Protein AF-A0A3C1C591-F1 (afdb_monomer)

pLDDT: mean 96.75, std 3.37, range [74.31, 98.5]

Radius of gyration: 12.09 Å; Cα contacts (8 Å, |Δi|>4): 42; chains: 1; bounding box: 33×22×26 Å

Secondary structure (DSSP, 8-state):
----HHHHHHHHHHHHHHHHTT-SS--HHHHHHHHTTSHHHHHHHHTTT--HHHHHHHHHHHH-

Mean predicted aligned error: 2.33 Å

Nearest PDB structures (foldseek):
  1lzw-assembly2_B-2  TM=9.390E-01  e=4.170E-03  Escherichia coli
  4iod-assembly1_A  TM=9.057E-01  e=6.542E-02  Plasmodium falciparum 3D7
  5u2l-assembly1_A  TM=9.392E-01  e=9.947E-02  Candida albicans SC5314
  5wbw-assembly3_D  TM=9.133E-01  e=9.369E-02  Saccharomyces cerevisiae
  6azy-assembly1_A  TM=7.988E-01  e=3.607E+00  Calcarisporiella thermophila

Solvent-accessible surface area (backbone atoms only — not comparable to full-atom values): 3772 Å² total; per-residue (Å²): 138,92,73,55,73,67,58,50,50,30,51,52,47,12,47,50,49,26,54,75,74,67,44,95,61,88,49,70,67,37,43,52,58,38,32,64,78,36,68,72,52,36,52,55,41,49,75,67,76,48,60,63,68,59,52,50,51,55,53,54,64,69,74,108

Sequence (64 aa):
MKVSSEVQAIFNAAYNEAKLRNHEYLMPEHILFASLSFEKVRAIFESCDADLEQMRRSIEAYFE

Structure (mmCIF, N/CA/C/O backbone):
data_AF-A0A3C1C591-F1
#
_entry.id   AF-A0A3C1C591-F1
#
loop_
_atom_site.group_PDB
_atom_site.id
_atom_site.type_symbol
_atom_site.label_atom_id
_atom_site.label_alt_id
_atom_site.label_comp_id
_atom_site.label_asym_id
_atom_site.label_entity_id
_atom_site.label_seq_id
_atom_site.pdbx_PDB_ins_code
_atom_site.Cartn_x
_atom_site.Cartn_y
_atom_site.Cartn_z
_atom_site.occupancy
_atom_site.B_iso_or_equiv
_atom_site.auth_seq_id
_atom_site.auth_comp_id
_atom_site.auth_asym_id
_atom_site.auth_atom_id
_atom_site.pdbx_PDB_model_num
ATOM 1 N N . MET A 1 1 ? 3.602 15.330 14.859 1.00 74.31 1 MET A N 1
ATOM 2 C CA . MET A 1 1 ? 2.300 15.221 14.161 1.00 74.31 1 MET A CA 1
ATOM 3 C C . MET A 1 1 ? 1.513 14.087 14.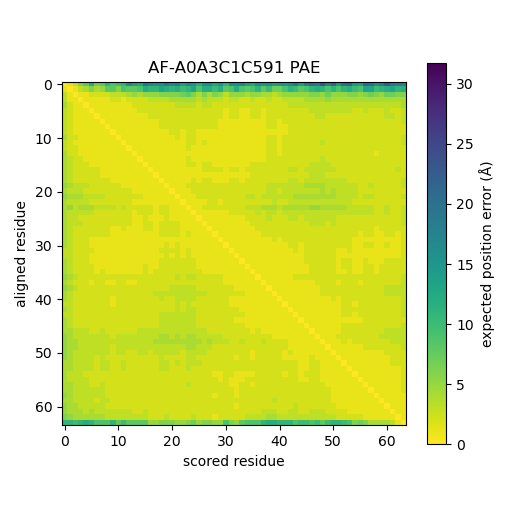796 1.00 74.31 1 MET A C 1
ATOM 5 O O . MET A 1 1 ? 2.108 13.043 15.025 1.00 74.31 1 MET A O 1
ATOM 9 N N . LYS A 1 2 ? 0.230 14.280 15.123 1.00 90.38 2 LYS A N 1
ATOM 10 C CA . LYS A 1 2 ? -0.627 13.195 15.623 1.00 90.38 2 LYS A CA 1
ATOM 11 C C . LYS A 1 2 ? -1.481 12.690 14.463 1.00 90.38 2 LYS A C 1
ATOM 13 O O . LYS A 1 2 ? -2.289 13.449 13.940 1.00 90.38 2 LYS A O 1
ATOM 18 N N . VAL A 1 3 ? -1.267 11.445 14.059 1.00 94.62 3 VAL A N 1
ATOM 19 C CA . VAL A 1 3 ? -2.084 10.741 13.060 1.00 94.62 3 VAL A CA 1
ATOM 20 C C . VAL A 1 3 ? -2.937 9.678 13.749 1.00 94.62 3 VAL A C 1
ATOM 22 O O . VAL A 1 3 ? -2.746 9.401 14.936 1.00 94.62 3 VAL A O 1
ATOM 25 N N . SER A 1 4 ? -3.899 9.098 13.033 1.00 96.25 4 SER A N 1
ATOM 26 C CA . SER A 1 4 ? -4.640 7.945 13.547 1.00 96.25 4 SER A CA 1
ATOM 27 C C . SER A 1 4 ? -3.710 6.738 13.725 1.00 96.25 4 SER A C 1
ATOM 29 O O . SER A 1 4 ? -2.663 6.639 13.082 1.00 96.25 4 SER A O 1
ATOM 31 N N . SER A 1 5 ? -4.102 5.798 14.584 1.00 96.31 5 SER A N 1
ATOM 32 C CA . SER A 1 5 ? -3.378 4.533 14.768 1.00 96.31 5 SER A CA 1
ATOM 33 C C . SER A 1 5 ? -3.243 3.745 13.462 1.00 96.31 5 SER A C 1
ATOM 35 O O . SER A 1 5 ? -2.205 3.144 13.214 1.00 96.31 5 SER A O 1
ATOM 37 N N . GLU A 1 6 ? -4.264 3.794 12.610 1.00 96.25 6 GLU A N 1
ATOM 38 C CA . GLU A 1 6 ? -4.279 3.143 11.298 1.00 96.25 6 GLU A CA 1
ATOM 39 C C . GLU A 1 6 ? -3.260 3.764 10.335 1.00 96.25 6 GLU A C 1
ATOM 41 O O . GLU A 1 6 ? -2.464 3.048 9.735 1.00 96.25 6 GLU A O 1
ATOM 46 N N . VAL A 1 7 ? -3.196 5.098 10.256 1.00 96.44 7 VAL A N 1
ATOM 47 C CA . VAL A 1 7 ? -2.183 5.789 9.443 1.00 96.44 7 VAL A CA 1
ATOM 48 C C . VAL A 1 7 ? -0.776 5.503 9.974 1.00 96.44 7 VAL A C 1
ATOM 50 O O . VAL A 1 7 ? 0.136 5.250 9.190 1.00 96.44 7 VAL A O 1
ATOM 53 N N . GLN A 1 8 ? -0.590 5.471 11.299 1.00 97.69 8 GLN A N 1
ATOM 54 C CA . GLN A 1 8 ? 0.693 5.088 11.895 1.00 97.69 8 GLN A CA 1
ATOM 55 C C . GLN A 1 8 ? 1.086 3.645 11.539 1.00 97.69 8 GLN A C 1
ATOM 57 O O . GLN A 1 8 ? 2.258 3.381 11.274 1.00 97.69 8 GLN A O 1
ATOM 62 N N . ALA A 1 9 ? 0.125 2.719 11.508 1.00 97.94 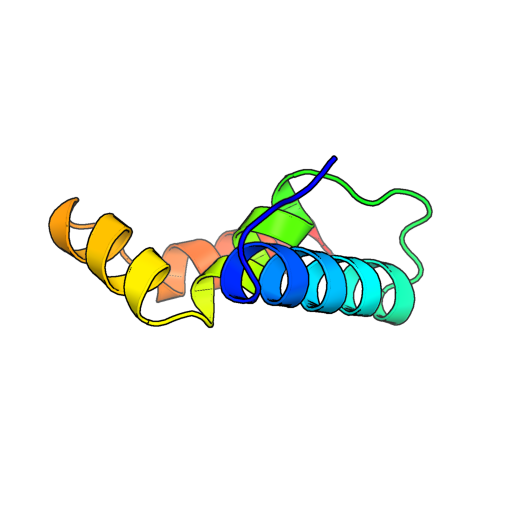9 ALA A N 1
ATOM 63 C CA . ALA A 1 9 ? 0.364 1.334 11.116 1.00 97.94 9 ALA A CA 1
ATOM 64 C C . ALA A 1 9 ? 0.786 1.217 9.641 1.00 97.94 9 ALA A C 1
ATOM 66 O O . ALA A 1 9 ? 1.736 0.490 9.354 1.00 97.94 9 ALA A O 1
ATOM 67 N N . ILE A 1 10 ? 0.160 1.978 8.732 1.00 98.25 10 ILE A N 1
ATOM 68 C CA . ILE A 1 10 ? 0.562 2.046 7.315 1.00 98.25 10 ILE A CA 1
ATOM 69 C C . ILE A 1 10 ? 2.005 2.546 7.189 1.00 98.25 10 ILE A C 1
ATOM 71 O O . ILE A 1 10 ? 2.812 1.912 6.511 1.00 98.25 10 ILE A O 1
ATOM 75 N N . PHE A 1 11 ? 2.363 3.635 7.880 1.00 97.81 11 PHE A N 1
ATOM 76 C CA . PHE A 1 11 ? 3.736 4.155 7.857 1.00 97.81 11 PHE A CA 1
ATOM 77 C C . PHE A 1 11 ? 4.758 3.142 8.381 1.00 97.81 11 PHE A C 1
ATOM 79 O O . PHE A 1 11 ? 5.817 2.978 7.779 1.00 97.81 11 PHE A O 1
ATOM 86 N N . ASN A 1 12 ? 4.442 2.437 9.471 1.00 97.75 12 ASN A N 1
ATOM 87 C CA . ASN A 1 12 ? 5.329 1.415 10.024 1.00 97.75 12 ASN A CA 1
ATOM 88 C C . ASN A 1 12 ? 5.523 0.243 9.045 1.00 97.75 12 ASN A C 1
ATOM 90 O O . ASN A 1 12 ? 6.643 -0.239 8.884 1.00 97.75 12 ASN A O 1
ATOM 94 N N . ALA A 1 13 ? 4.454 -0.201 8.378 1.00 98.31 13 ALA A N 1
ATOM 95 C CA . ALA A 1 13 ? 4.521 -1.258 7.373 1.00 98.31 13 ALA A CA 1
ATOM 96 C C . ALA A 1 13 ? 5.346 -0.8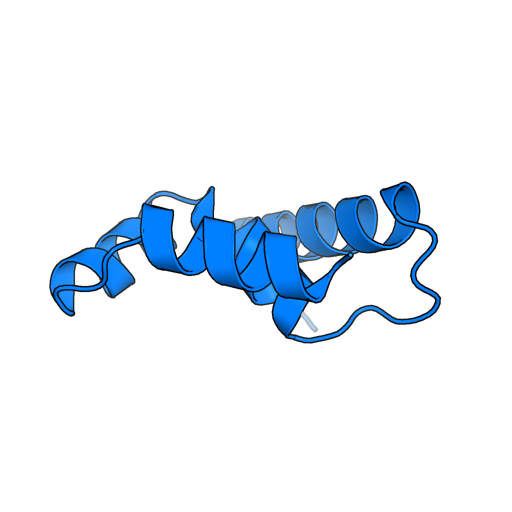30 6.147 1.00 98.31 13 ALA A C 1
ATOM 98 O O . ALA A 1 13 ? 6.227 -1.571 5.720 1.00 98.31 13 ALA A O 1
ATOM 99 N N . ALA A 1 14 ? 5.132 0.389 5.645 1.00 98.38 14 ALA A N 1
ATOM 100 C CA . ALA A 1 14 ? 5.886 0.947 4.523 1.00 98.38 14 ALA A CA 1
ATOM 101 C C . ALA A 1 14 ? 7.383 1.097 4.839 1.00 98.38 14 ALA A C 1
ATOM 103 O O . ALA A 1 14 ? 8.231 0.769 4.013 1.00 98.38 14 ALA A O 1
ATOM 104 N N . TYR A 1 15 ? 7.7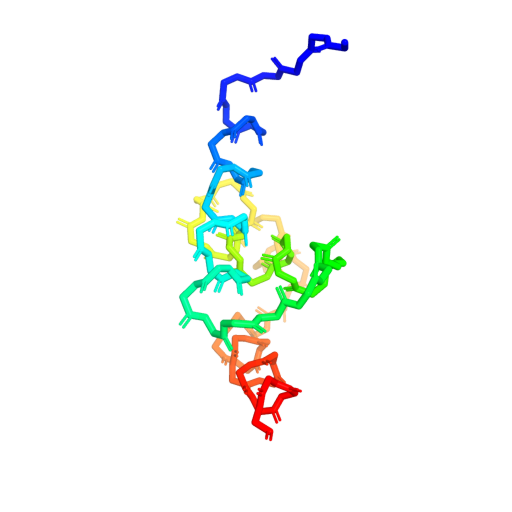13 1.549 6.054 1.00 98.19 15 TYR A N 1
ATOM 105 C CA . TYR A 1 15 ? 9.096 1.640 6.520 1.00 98.19 15 TYR A CA 1
ATOM 106 C C . TYR A 1 15 ? 9.769 0.267 6.603 1.00 98.19 15 TYR A C 1
ATOM 108 O O . TYR A 1 15 ? 10.905 0.109 6.157 1.00 98.19 15 TYR A O 1
ATOM 116 N N . ASN A 1 16 ? 9.071 -0.732 7.153 1.00 97.81 16 ASN A N 1
ATOM 117 C CA . ASN A 1 16 ? 9.592 -2.094 7.217 1.00 97.81 16 ASN A CA 1
ATOM 118 C C . ASN A 1 16 ? 9.830 -2.669 5.821 1.00 97.81 16 ASN A C 1
ATOM 120 O O . ASN A 1 16 ? 10.843 -3.331 5.629 1.00 97.81 16 ASN A O 1
ATOM 124 N N . GLU A 1 17 ? 8.951 -2.387 4.860 1.00 96.56 17 GLU A N 1
ATOM 125 C CA . GLU A 1 17 ? 9.146 -2.837 3.485 1.00 96.56 17 GLU A CA 1
ATOM 126 C C . GLU A 1 17 ? 10.386 -2.195 2.839 1.00 96.56 17 GLU A C 1
ATOM 128 O O . GLU A 1 17 ? 11.297 -2.894 2.396 1.00 96.56 17 GLU A O 1
ATOM 133 N N . ALA A 1 18 ? 10.509 -0.864 2.892 1.00 97.69 18 ALA A N 1
ATOM 134 C CA . ALA A 1 18 ? 11.706 -0.182 2.390 1.00 97.69 18 ALA A CA 1
ATOM 135 C C . ALA A 1 18 ? 12.994 -0.759 3.013 1.00 97.69 18 ALA A C 1
ATOM 137 O O . ALA A 1 18 ? 13.976 -1.020 2.319 1.00 97.69 18 ALA A O 1
ATOM 138 N N . LYS A 1 19 ? 12.967 -1.048 4.322 1.00 97.44 19 LYS A N 1
ATOM 139 C CA . LYS A 1 19 ? 14.091 -1.663 5.034 1.00 97.44 19 LYS A CA 1
ATOM 140 C C . LYS A 1 19 ? 14.386 -3.093 4.573 1.00 97.44 19 LYS A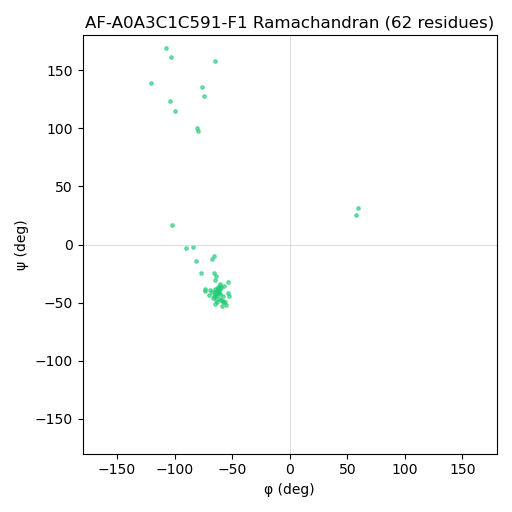 C 1
ATOM 142 O O . LYS A 1 19 ? 15.556 -3.427 4.412 1.00 97.44 19 LYS A O 1
ATOM 147 N N . LEU A 1 20 ? 13.368 -3.936 4.386 1.00 96.69 20 LEU A N 1
ATOM 148 C CA . LEU A 1 20 ? 13.533 -5.326 3.938 1.00 96.69 20 LEU A CA 1
ATOM 149 C C . LEU A 1 20 ? 14.167 -5.400 2.546 1.00 96.69 20 LEU A C 1
ATOM 151 O O . LEU A 1 20 ? 15.004 -6.268 2.302 1.00 96.69 20 LEU A O 1
ATOM 155 N N . ARG A 1 21 ? 13.823 -4.453 1.671 1.00 95.81 21 ARG A N 1
ATOM 156 C CA . ARG A 1 21 ? 14.394 -4.325 0.322 1.00 95.81 21 ARG A CA 1
ATOM 157 C C . ARG A 1 21 ? 15.717 -3.565 0.269 1.00 95.81 21 ARG A C 1
ATOM 159 O O . ARG A 1 21 ? 16.326 -3.485 -0.789 1.00 95.81 21 ARG A O 1
ATOM 166 N N . ASN A 1 22 ? 16.206 -3.053 1.399 1.00 96.81 22 ASN A N 1
ATOM 167 C CA . ASN A 1 22 ? 17.392 -2.192 1.479 1.00 96.81 22 ASN A CA 1
ATOM 168 C C . ASN A 1 22 ? 17.270 -0.899 0.649 1.00 96.81 22 ASN A C 1
ATOM 170 O O . ASN A 1 22 ? 18.270 -0.370 0.164 1.00 96.81 22 ASN A O 1
ATOM 174 N N . HIS A 1 23 ? 16.056 -0.369 0.498 1.00 97.31 23 HIS A N 1
ATOM 175 C CA . HIS A 1 23 ? 15.840 0.939 -0.105 1.00 97.31 23 HIS A CA 1
ATOM 176 C C . HIS A 1 23 ? 16.245 2.038 0.882 1.00 97.31 23 HIS A C 1
ATOM 178 O O . HIS A 1 23 ? 15.798 2.070 2.029 1.00 97.31 23 HIS A O 1
ATOM 184 N N . GLU A 1 24 ? 17.099 2.953 0.427 1.00 96.88 24 GLU A N 1
ATOM 185 C CA . GLU A 1 24 ? 17.654 4.034 1.253 1.00 96.88 24 GLU A CA 1
ATOM 186 C C . GLU A 1 24 ? 16.576 5.024 1.728 1.00 96.88 24 GLU A C 1
ATOM 188 O O . GLU A 1 24 ? 16.674 5.592 2.818 1.00 96.88 24 GLU A O 1
ATOM 193 N N . TYR A 1 25 ? 15.520 5.199 0.929 1.00 96.88 25 TYR A N 1
ATOM 194 C CA . TYR A 1 25 ? 14.483 6.198 1.152 1.00 96.88 25 TYR A CA 1
ATOM 195 C C . TYR A 1 25 ? 13.101 5.567 1.296 1.00 96.88 25 TYR A C 1
ATOM 197 O O . TYR A 1 25 ? 12.699 4.697 0.523 1.00 96.88 25 TYR A O 1
ATOM 205 N N . LEU A 1 26 ? 12.325 6.088 2.248 1.00 97.31 26 LEU A N 1
ATOM 206 C CA . LEU A 1 26 ? 10.893 5.826 2.321 1.00 97.31 26 LEU A CA 1
ATOM 207 C C . LEU A 1 26 ? 10.160 6.738 1.331 1.00 97.31 26 LEU A C 1
ATOM 209 O O . LEU A 1 26 ? 9.915 7.911 1.608 1.00 97.31 26 LEU A O 1
ATOM 213 N N . MET A 1 27 ? 9.810 6.169 0.187 1.00 97.00 27 MET A N 1
ATOM 214 C CA . MET A 1 27 ? 9.142 6.859 -0.920 1.00 97.00 27 MET A CA 1
ATOM 215 C C . MET A 1 27 ? 7.632 6.530 -1.004 1.00 97.00 27 MET A C 1
ATOM 217 O O . MET A 1 27 ? 7.206 5.525 -0.420 1.00 97.00 27 MET A O 1
ATOM 221 N N . PRO A 1 28 ? 6.804 7.341 -1.703 1.00 97.69 28 PRO A N 1
ATOM 222 C CA . PRO A 1 28 ? 5.349 7.153 -1.790 1.00 97.69 28 PRO A CA 1
ATOM 223 C C . PRO A 1 28 ? 4.894 5.765 -2.255 1.00 97.69 28 PRO A C 1
ATOM 225 O O . PRO A 1 28 ? 3.869 5.278 -1.787 1.00 97.69 28 PRO A O 1
ATOM 228 N N . GLU A 1 29 ? 5.654 5.103 -3.121 1.00 97.62 29 GLU A N 1
ATOM 229 C CA . GLU A 1 29 ? 5.385 3.749 -3.606 1.00 97.62 29 GLU A CA 1
ATOM 230 C C . GLU A 1 29 ? 5.357 2.708 -2.478 1.00 97.62 29 GLU A C 1
ATOM 232 O O . GLU A 1 29 ? 4.499 1.830 -2.488 1.00 97.62 29 GLU A O 1
ATOM 237 N N . HIS A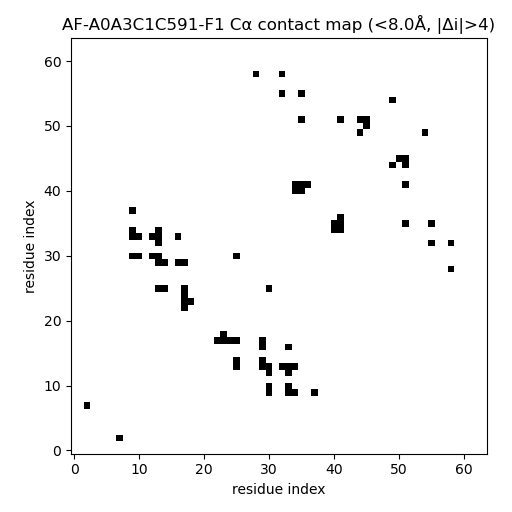 1 30 ? 6.193 2.846 -1.444 1.00 98.25 30 HIS A N 1
ATOM 238 C CA . HIS A 1 30 ? 6.157 1.972 -0.265 1.00 98.25 30 HIS A CA 1
ATOM 239 C C . HIS A 1 30 ? 4.897 2.202 0.565 1.00 98.25 30 HIS A C 1
ATOM 241 O O . HIS A 1 30 ? 4.306 1.257 1.085 1.00 98.25 30 HIS A O 1
ATOM 247 N N . ILE A 1 31 ? 4.490 3.470 0.696 1.00 98.12 31 ILE A N 1
ATOM 248 C CA . ILE A 1 31 ? 3.269 3.842 1.415 1.00 98.12 31 ILE A CA 1
ATOM 249 C C . ILE A 1 31 ? 2.069 3.263 0.676 1.00 98.12 31 ILE A C 1
ATOM 251 O O . ILE A 1 31 ? 1.234 2.614 1.301 1.00 98.12 31 ILE A O 1
ATOM 255 N N . LEU A 1 32 ? 2.015 3.445 -0.646 1.00 97.94 32 LEU A N 1
ATOM 256 C CA . LEU A 1 32 ? 0.966 2.889 -1.486 1.00 97.94 32 LEU A CA 1
ATOM 257 C C . LEU A 1 32 ? 0.933 1.365 -1.354 1.00 97.94 32 LEU A C 1
ATOM 259 O O . LEU A 1 32 ? -0.103 0.831 -0.974 1.00 97.94 32 LEU A O 1
ATOM 263 N N . PHE A 1 33 ? 2.061 0.682 -1.557 1.00 98.06 33 PHE A N 1
ATOM 264 C CA . PHE A 1 33 ? 2.157 -0.775 -1.465 1.00 98.06 33 PHE A CA 1
ATOM 265 C C . PHE A 1 33 ? 1.670 -1.318 -0.117 1.00 98.06 33 PHE A C 1
ATOM 267 O O . PHE A 1 33 ? 0.773 -2.161 -0.072 1.00 98.06 33 PHE A O 1
ATOM 274 N N . ALA A 1 34 ? 2.190 -0.783 0.992 1.00 98.00 34 ALA A N 1
ATOM 275 C CA . ALA A 1 34 ? 1.780 -1.195 2.330 1.00 98.00 34 ALA A CA 1
ATOM 276 C C . ALA A 1 34 ? 0.293 -0.911 2.589 1.00 98.00 34 ALA A C 1
ATOM 278 O O . ALA A 1 34 ? -0.399 -1.729 3.197 1.00 98.00 34 ALA A O 1
ATOM 279 N N . SER A 1 35 ? -0.218 0.222 2.097 1.00 98.06 35 SER A N 1
ATOM 280 C CA . SER A 1 35 ? -1.614 0.619 2.281 1.00 98.06 35 SER A CA 1
ATOM 281 C C . SER A 1 35 ? -2.610 -0.336 1.609 1.00 98.06 35 SER A C 1
ATOM 283 O O . SER A 1 35 ? -3.709 -0.508 2.131 1.00 98.06 35 SER A O 1
ATOM 285 N N . LEU A 1 36 ? -2.223 -1.046 0.536 1.00 97.75 36 LEU A N 1
ATOM 286 C CA . LEU A 1 36 ? -3.080 -2.032 -0.148 1.00 97.75 36 LEU A CA 1
ATOM 287 C C . LEU A 1 36 ? -3.419 -3.267 0.715 1.00 97.75 36 LEU A C 1
ATOM 289 O O . LEU A 1 36 ? -4.288 -4.059 0.345 1.00 97.75 36 LEU A O 1
ATOM 293 N N . SER A 1 37 ? -2.773 -3.427 1.876 1.00 96.50 37 SER A N 1
ATOM 294 C CA . SER A 1 37 ? -3.097 -4.464 2.871 1.00 96.50 37 SER A CA 1
ATOM 295 C C . SER A 1 37 ? -4.141 -4.020 3.909 1.00 96.50 37 SER A C 1
ATOM 297 O O . SER A 1 37 ? -4.530 -4.815 4.761 1.00 96.50 37 SER A O 1
ATOM 299 N N . PHE A 1 38 ? -4.601 -2.765 3.864 1.00 97.75 38 PHE A N 1
ATOM 300 C CA . PHE A 1 38 ? -5.541 -2.200 4.837 1.00 97.75 38 PHE A CA 1
ATOM 301 C C . PHE A 1 38 ? -6.945 -2.107 4.241 1.00 97.75 38 PHE A C 1
ATOM 303 O O . PHE A 1 38 ? -7.155 -1.445 3.227 1.00 97.75 38 PHE A O 1
ATOM 310 N N . GLU A 1 39 ? -7.925 -2.726 4.902 1.00 97.69 39 GLU A N 1
ATOM 311 C CA . GLU A 1 39 ? -9.299 -2.881 4.399 1.00 97.69 39 GLU A CA 1
ATOM 312 C C . GLU A 1 39 ? -9.942 -1.560 3.959 1.00 97.69 39 GLU A C 1
ATOM 314 O O . GLU A 1 39 ? -10.499 -1.484 2.867 1.00 97.69 39 GLU A O 1
ATOM 319 N N . LYS A 1 40 ? -9.802 -0.482 4.744 1.00 96.81 40 LYS A N 1
ATOM 320 C CA . LYS A 1 40 ? -10.372 0.823 4.371 1.00 96.81 40 LYS A CA 1
ATOM 321 C C . LYS A 1 40 ? -9.764 1.395 3.097 1.00 96.81 40 LYS A C 1
ATOM 323 O O . LYS A 1 40 ? -10.474 2.003 2.306 1.00 96.81 40 LYS A O 1
ATOM 328 N N . VAL A 1 41 ? -8.458 1.223 2.905 1.00 97.38 41 VAL A N 1
ATOM 329 C CA . VAL A 1 41 ? -7.761 1.713 1.710 1.00 97.38 41 VAL A CA 1
ATOM 330 C C . VAL A 1 41 ? -8.174 0.889 0.496 1.00 97.38 41 VAL A C 1
ATOM 332 O O . VAL A 1 41 ? -8.495 1.458 -0.545 1.00 97.38 41 VAL A O 1
ATOM 335 N N . ARG A 1 42 ? -8.241 -0.437 0.650 1.00 98.12 42 ARG A N 1
ATOM 336 C CA . ARG A 1 42 ? -8.738 -1.350 -0.386 1.00 98.12 42 ARG A CA 1
ATOM 337 C C . ARG A 1 42 ? -10.149 -0.979 -0.825 1.00 98.12 42 ARG A C 1
ATOM 339 O O . ARG A 1 42 ? -10.361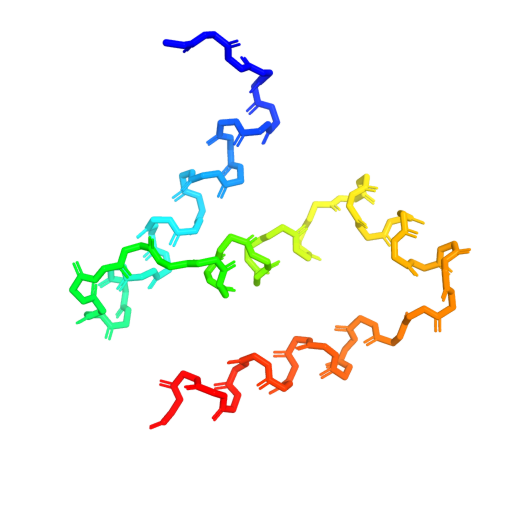 -0.778 -2.011 1.00 98.12 42 ARG A O 1
ATOM 346 N N . ALA A 1 43 ? -11.060 -0.776 0.127 1.00 98.31 43 ALA A N 1
ATOM 347 C CA . ALA A 1 43 ? -12.443 -0.404 -0.153 1.00 98.31 43 ALA A CA 1
ATOM 348 C C . ALA A 1 43 ? -12.557 0.920 -0.929 1.00 98.31 43 ALA A C 1
ATOM 350 O O . ALA A 1 43 ? -13.408 1.042 -1.808 1.00 98.31 43 ALA A O 1
ATOM 351 N N . ILE A 1 44 ? -11.695 1.906 -0.642 1.00 98.19 44 ILE A N 1
ATOM 352 C CA . ILE A 1 44 ? -11.649 3.172 -1.393 1.00 98.19 44 ILE A CA 1
ATOM 353 C C . ILE A 1 44 ? -11.255 2.918 -2.852 1.00 98.19 44 ILE A C 1
ATOM 355 O O . ILE A 1 44 ? -11.938 3.395 -3.752 1.00 98.19 44 ILE A O 1
ATOM 359 N N . PHE A 1 45 ? -10.186 2.159 -3.090 1.00 98.12 45 PHE A N 1
ATOM 360 C CA . PHE A 1 45 ? -9.718 1.854 -4.444 1.00 98.12 45 PHE A CA 1
ATOM 361 C C . PHE A 1 45 ? -10.693 0.954 -5.218 1.00 98.12 45 PHE A C 1
ATOM 363 O O . PHE A 1 45 ? -10.963 1.222 -6.385 1.00 98.12 45 PHE A O 1
ATOM 370 N N . GLU A 1 46 ? -11.276 -0.057 -4.573 1.00 97.94 46 GLU A N 1
ATOM 371 C CA . GLU A 1 46 ? -12.318 -0.917 -5.155 1.00 97.94 46 GLU A CA 1
ATOM 372 C C . GLU A 1 46 ? -13.568 -0.104 -5.526 1.00 97.94 46 GLU A C 1
ATOM 374 O O . GLU A 1 46 ? -14.150 -0.321 -6.584 1.00 97.94 46 GLU A O 1
ATOM 379 N N . SER A 1 47 ? -13.937 0.902 -4.721 1.00 98.50 47 SER A N 1
ATOM 380 C CA . SER A 1 47 ? -15.027 1.842 -5.048 1.00 98.50 47 SER A CA 1
ATOM 381 C C . SER A 1 47 ? -14.706 2.765 -6.231 1.00 98.50 47 SER A C 1
ATOM 383 O O . SER A 1 47 ? -15.594 3.446 -6.739 1.00 98.50 47 SER A O 1
ATOM 385 N N . CYS A 1 48 ? -13.441 2.813 -6.653 1.00 98.19 48 CYS A N 1
ATOM 386 C CA . CYS A 1 48 ? -12.974 3.494 -7.857 1.00 98.19 48 CYS A CA 1
ATOM 387 C C . CYS A 1 48 ? -12.701 2.514 -9.015 1.00 98.19 48 CYS A C 1
ATOM 389 O O . CYS A 1 48 ? -11.984 2.882 -9.945 1.00 98.19 48 CYS A O 1
ATOM 391 N N . ASP A 1 49 ? -13.222 1.282 -8.943 1.00 98.19 49 ASP A N 1
ATOM 392 C CA . ASP A 1 49 ? -13.032 0.210 -9.931 1.00 98.19 49 ASP A CA 1
ATOM 393 C C . ASP A 1 49 ? -11.554 -0.160 -10.176 1.00 98.19 49 ASP A C 1
ATOM 395 O O . ASP A 1 49 ? -11.181 -0.649 -11.245 1.00 98.19 49 ASP A O 1
ATOM 399 N N . ALA A 1 50 ? -10.680 0.075 -9.192 1.00 97.81 50 ALA A N 1
ATOM 400 C CA . ALA A 1 50 ? -9.265 -0.248 -9.318 1.00 97.81 50 ALA A CA 1
ATOM 401 C C . ALA A 1 50 ? -9.004 -1.756 -9.155 1.00 97.81 50 ALA A C 1
ATOM 403 O O . ALA A 1 50 ? -9.473 -2.388 -8.207 1.00 97.81 50 ALA A O 1
ATOM 404 N N . ASP A 1 51 ? -8.168 -2.324 -10.030 1.00 97.94 51 ASP A N 1
ATOM 405 C CA . ASP A 1 51 ? -7.634 -3.680 -9.867 1.00 97.94 51 ASP A CA 1
ATOM 406 C C . ASP A 1 51 ? -6.459 -3.662 -8.875 1.00 97.94 51 ASP A C 1
ATOM 408 O O . ASP A 1 51 ? -5.312 -3.361 -9.223 1.00 97.94 51 ASP A O 1
ATOM 412 N N . LEU A 1 52 ? -6.752 -3.995 -7.616 1.00 97.50 52 LEU A N 1
ATOM 413 C CA . LEU A 1 52 ? -5.760 -4.013 -6.538 1.00 97.50 52 LEU A CA 1
ATOM 414 C C . LEU A 1 52 ? -4.610 -4.995 -6.787 1.00 97.50 52 LEU A C 1
ATOM 416 O O . LEU A 1 52 ? -3.476 -4.715 -6.396 1.00 97.50 52 LEU A O 1
ATOM 420 N N . GLU A 1 53 ? -4.871 -6.130 -7.440 1.00 97.06 53 GLU A N 1
ATOM 421 C CA . GLU A 1 53 ? -3.824 -7.108 -7.742 1.00 97.06 53 GLU A CA 1
ATOM 422 C C . GLU A 1 53 ? -2.920 -6.610 -8.865 1.00 97.06 53 GLU A C 1
ATOM 424 O O . G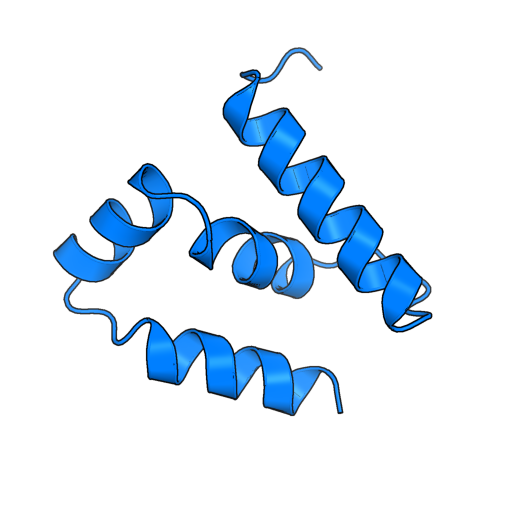LU A 1 53 ? -1.702 -6.784 -8.804 1.00 97.06 53 GLU A O 1
ATOM 429 N N . GLN A 1 54 ? -3.482 -5.950 -9.879 1.00 97.81 54 GLN A N 1
ATOM 430 C CA . GLN A 1 54 ? -2.680 -5.257 -10.880 1.00 97.81 54 GLN A CA 1
ATOM 431 C C . GLN A 1 54 ? -1.831 -4.156 -10.242 1.00 97.81 54 GLN A C 1
ATOM 433 O O . GLN A 1 54 ? -0.634 -4.114 -10.512 1.00 97.81 54 GLN A O 1
ATOM 438 N N . MET A 1 55 ? -2.401 -3.317 -9.371 1.00 97.81 55 MET A N 1
ATOM 439 C CA . MET A 1 55 ? -1.646 -2.270 -8.672 1.00 97.81 55 MET A CA 1
ATOM 440 C C . MET A 1 55 ? -0.489 -2.852 -7.859 1.00 97.81 55 MET A C 1
ATOM 442 O O . MET A 1 55 ? 0.643 -2.389 -7.994 1.00 97.81 55 MET A O 1
ATOM 446 N N . ARG A 1 56 ? -0.751 -3.894 -7.060 1.00 97.31 56 ARG A N 1
ATOM 447 C CA . ARG A 1 56 ? 0.274 -4.565 -6.254 1.00 97.31 56 ARG A CA 1
ATOM 448 C C . ARG A 1 56 ? 1.407 -5.102 -7.129 1.00 97.31 56 ARG A C 1
ATOM 450 O O . ARG A 1 56 ? 2.563 -4.799 -6.856 1.00 97.31 56 ARG A O 1
ATOM 457 N N . ARG A 1 57 ? 1.077 -5.823 -8.209 1.00 97.81 57 ARG A N 1
ATOM 458 C CA . ARG A 1 57 ? 2.068 -6.356 -9.163 1.00 97.81 57 ARG A CA 1
ATOM 459 C C . ARG A 1 57 ? 2.879 -5.255 -9.842 1.00 97.81 57 ARG A C 1
ATOM 461 O O . ARG A 1 57 ? 4.081 -5.416 -10.006 1.00 97.81 57 ARG A O 1
ATOM 468 N N . SER A 1 58 ? 2.245 -4.149 -10.231 1.00 97.62 58 SER A N 1
ATOM 469 C CA . SER A 1 58 ? 2.936 -3.024 -10.871 1.00 97.62 58 SER A CA 1
ATOM 470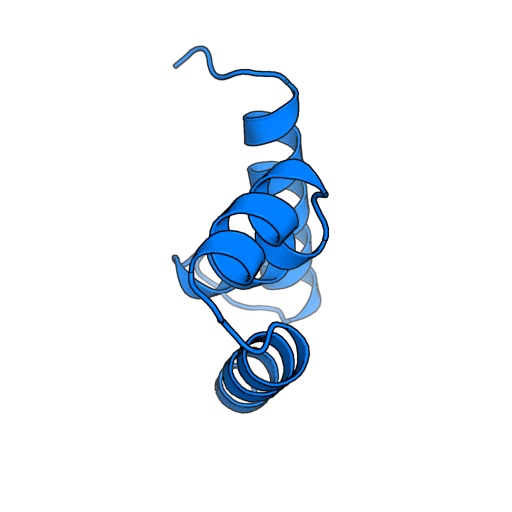 C C . SER A 1 58 ? 3.934 -2.350 -9.932 1.00 97.62 58 SER A C 1
ATOM 472 O O . SER A 1 58 ? 5.013 -1.969 -10.372 1.00 97.62 58 SER A O 1
ATOM 474 N N . ILE A 1 59 ? 3.594 -2.213 -8.646 1.00 97.25 59 ILE A N 1
ATOM 475 C CA . ILE A 1 59 ? 4.508 -1.637 -7.652 1.00 97.25 59 ILE A CA 1
ATOM 476 C C . ILE A 1 59 ? 5.628 -2.627 -7.309 1.00 97.25 59 ILE A C 1
ATOM 478 O O . ILE A 1 59 ? 6.780 -2.223 -7.222 1.00 97.25 59 ILE A O 1
ATOM 482 N N . GLU A 1 60 ? 5.323 -3.922 -7.186 1.00 96.19 60 GLU A N 1
ATOM 483 C CA . GLU A 1 60 ? 6.350 -4.961 -7.015 1.00 96.19 60 GLU A CA 1
ATOM 484 C C . GLU A 1 60 ? 7.345 -4.966 -8.172 1.00 96.19 60 GLU A C 1
ATOM 486 O O . GLU A 1 60 ? 8.542 -4.988 -7.927 1.00 96.19 60 GLU A O 1
ATOM 491 N N . ALA A 1 61 ? 6.865 -4.862 -9.412 1.00 97.19 61 ALA A N 1
ATOM 492 C CA . ALA A 1 61 ? 7.723 -4.774 -10.588 1.00 97.19 61 ALA A CA 1
ATOM 493 C C . ALA A 1 61 ? 8.566 -3.489 -10.638 1.00 97.19 61 ALA A C 1
ATOM 495 O O . ALA A 1 61 ? 9.598 -3.480 -11.294 1.00 97.19 61 ALA A O 1
ATOM 496 N N . TYR A 1 62 ? 8.133 -2.409 -9.980 1.00 96.19 62 TYR A N 1
ATOM 497 C CA . TYR A 1 62 ? 8.918 -1.178 -9.850 1.00 96.19 62 TYR A CA 1
ATOM 498 C C . TYR A 1 62 ? 10.032 -1.298 -8.797 1.00 96.19 62 TYR A C 1
ATOM 500 O O . TYR A 1 62 ? 11.010 -0.559 -8.857 1.00 96.19 62 TYR A O 1
ATOM 508 N N . PHE A 1 63 ? 9.880 -2.197 -7.821 1.00 94.06 63 PHE A N 1
ATOM 509 C CA . PHE A 1 63 ? 10.891 -2.439 -6.791 1.00 94.06 63 PHE A CA 1
ATOM 510 C C . PHE A 1 63 ? 12.032 -3.367 -7.232 1.00 94.06 63 PHE A C 1
ATOM 512 O O . PHE A 1 63 ? 13.025 -3.442 -6.510 1.00 94.06 63 PHE A O 1
ATOM 519 N N . GLU A 1 64 ? 11.879 -4.088 -8.344 1.00 86.31 64 GLU A N 1
ATOM 520 C CA . GLU A 1 64 ? 12.939 -4.901 -8.968 1.00 86.31 64 GLU A CA 1
ATOM 521 C C . GLU A 1 64 ? 13.837 -4.049 -9.878 1.00 86.31 64 GLU A C 1
ATOM 523 O O . GLU A 1 64 ? 15.070 -4.272 -9.866 1.00 86.31 64 GLU A O 1
#

Foldseek 3Di:
DDDDPLLVQLVVQLVVVCVVLVNPDSDVLSSVLSLLVPPVSVVVCVVVVHDSVVSNVVSVVVSD